Protein AF-A0A4Z1G008-F1 (afdb_monomer_lite)

Structure (mmCIF, N/CA/C/O backbone):
data_AF-A0A4Z1G008-F1
#
_entry.id   AF-A0A4Z1G008-F1
#
loop_
_atom_site.group_PDB
_atom_site.id
_atom_site.type_symbol
_atom_site.label_atom_id
_atom_site.label_alt_id
_atom_site.label_comp_id
_atom_site.label_asym_id
_atom_site.label_entity_id
_atom_site.label_seq_id
_atom_site.pdbx_PDB_ins_code
_atom_site.Cartn_x
_atom_site.Cartn_y
_atom_site.Cartn_z
_atom_site.occupancy
_atom_site.B_iso_or_equiv
_atom_site.auth_seq_id
_atom_site.auth_comp_id
_atom_site.auth_asym_id
_atom_site.auth_atom_id
_atom_site.pdbx_PDB_model_num
ATOM 1 N N . MET A 1 1 ? -46.599 16.872 -6.515 1.00 52.81 1 MET A N 1
ATOM 2 C CA . MET A 1 1 ? -45.618 17.164 -7.585 1.00 52.81 1 MET A CA 1
ATOM 3 C C . MET A 1 1 ? -44.164 16.966 -7.101 1.00 52.81 1 MET A C 1
ATOM 5 O O . MET A 1 1 ? -43.311 17.781 -7.402 1.00 52.81 1 MET A O 1
ATOM 9 N N . ASN A 1 2 ? -43.855 15.883 -6.358 1.00 55.50 2 ASN A N 1
ATOM 10 C CA . ASN A 1 2 ? -42.627 15.810 -5.527 1.00 55.50 2 ASN A CA 1
ATOM 11 C C . ASN A 1 2 ? -41.746 14.557 -5.728 1.00 55.50 2 ASN A C 1
ATOM 13 O O . ASN A 1 2 ? -40.698 14.455 -5.095 1.00 55.50 2 ASN A O 1
ATOM 17 N N . SER A 1 3 ? -42.152 13.596 -6.565 1.00 55.97 3 SER A N 1
ATOM 18 C CA . SER A 1 3 ? -41.402 12.341 -6.762 1.00 55.97 3 SER A CA 1
ATOM 19 C C . SER A 1 3 ? -40.425 12.433 -7.941 1.00 55.97 3 SER A C 1
ATOM 21 O O . SER A 1 3 ? -39.242 12.141 -7.785 1.00 55.97 3 SER A O 1
ATOM 23 N N . LEU A 1 4 ? -40.870 12.976 -9.080 1.00 55.12 4 LEU A N 1
ATOM 24 C CA . LEU A 1 4 ? -40.037 13.104 -10.281 1.00 55.12 4 LEU A CA 1
ATOM 25 C C . LEU A 1 4 ? -38.820 14.020 -10.066 1.00 55.12 4 LEU A C 1
ATOM 27 O O . LEU A 1 4 ? -37.714 13.663 -10.455 1.00 55.12 4 LEU A O 1
ATOM 31 N N . PHE A 1 5 ? -38.982 15.147 -9.364 1.00 55.56 5 PHE A N 1
ATOM 32 C CA . PHE A 1 5 ? -37.889 16.100 -9.118 1.00 55.56 5 PHE A CA 1
ATOM 33 C C . PHE A 1 5 ? -36.734 15.496 -8.294 1.00 55.56 5 PHE A C 1
ATOM 35 O O . PHE A 1 5 ? -35.569 15.808 -8.526 1.00 55.56 5 PHE A O 1
ATOM 42 N N . ARG A 1 6 ? -37.041 14.574 -7.369 1.00 56.81 6 ARG A N 1
ATOM 43 C CA . ARG A 1 6 ? -36.030 13.878 -6.555 1.00 56.81 6 ARG A CA 1
ATOM 44 C C . ARG A 1 6 ? -35.239 12.857 -7.374 1.00 56.81 6 ARG A C 1
ATOM 46 O O . ARG A 1 6 ? -34.030 12.750 -7.193 1.00 56.81 6 ARG A O 1
ATOM 53 N N . CYS A 1 7 ? -35.895 12.162 -8.306 1.00 55.34 7 CYS A N 1
ATOM 54 C CA . CYS A 1 7 ? -35.217 11.262 -9.239 1.00 55.34 7 CYS A CA 1
ATOM 55 C C . CYS A 1 7 ? -34.288 12.026 -10.187 1.00 55.34 7 CYS A C 1
ATOM 57 O O . CYS A 1 7 ? -33.142 11.623 -10.357 1.00 55.34 7 CYS A O 1
ATOM 59 N N . PHE A 1 8 ? -34.736 13.159 -10.737 1.00 57.06 8 PHE A N 1
ATOM 60 C CA . PHE A 1 8 ? -33.891 13.992 -11.597 1.00 57.06 8 PHE A CA 1
ATOM 61 C C . PHE A 1 8 ? -32.656 14.519 -10.860 1.00 57.06 8 PHE A C 1
ATOM 63 O O . PHE A 1 8 ? -31.551 14.437 -11.392 1.00 57.06 8 PHE A O 1
ATOM 70 N N . LEU A 1 9 ? -32.812 14.974 -9.612 1.00 62.28 9 LEU A N 1
ATOM 71 C CA . LEU A 1 9 ? -31.681 15.432 -8.803 1.00 62.28 9 LEU A CA 1
ATOM 72 C C . LEU A 1 9 ? -30.690 14.294 -8.503 1.00 62.28 9 LEU A C 1
ATOM 74 O O . LEU A 1 9 ? -29.482 14.486 -8.617 1.00 62.28 9 LEU A O 1
ATOM 78 N N . SER A 1 10 ? -31.186 13.091 -8.191 1.00 62.81 10 SER A N 1
ATOM 79 C CA . SER A 1 10 ? -30.340 11.913 -7.958 1.00 62.81 10 SER A CA 1
ATOM 80 C C . SER A 1 10 ? -29.545 11.520 -9.202 1.00 62.81 10 SER A C 1
ATOM 82 O O . SER A 1 10 ? -28.362 11.206 -9.096 1.00 62.81 10 SER A O 1
ATOM 84 N N . ILE A 1 11 ? -30.168 11.563 -10.382 1.00 67.75 11 ILE A N 1
ATOM 85 C CA . ILE A 1 11 ? -29.504 11.225 -11.645 1.00 67.75 11 ILE A CA 1
ATOM 86 C C . ILE A 1 11 ? -28.378 12.228 -11.923 1.00 67.75 11 ILE A C 1
ATOM 88 O O . ILE A 1 11 ? -27.253 11.807 -12.177 1.00 67.75 11 ILE A O 1
ATOM 92 N N . ILE A 1 12 ? -28.635 13.532 -11.769 1.00 65.75 12 ILE A N 1
ATOM 93 C CA . ILE A 1 12 ? -27.633 14.591 -11.982 1.00 65.75 12 ILE A CA 1
ATOM 94 C C . ILE A 1 12 ? -26.447 14.453 -11.011 1.00 65.75 12 ILE A C 1
ATOM 96 O O . ILE A 1 12 ? -25.292 14.603 -11.410 1.00 65.75 12 ILE A O 1
ATOM 100 N N . ILE A 1 13 ? -26.700 14.120 -9.743 1.00 67.12 13 ILE A N 1
ATOM 101 C CA . ILE A 1 13 ? -25.628 13.911 -8.757 1.00 67.12 13 ILE A CA 1
ATOM 102 C C . ILE A 1 13 ? -24.786 12.683 -9.133 1.00 67.12 13 ILE A C 1
ATOM 104 O O . ILE A 1 13 ? -23.559 12.737 -9.115 1.00 67.12 13 ILE A O 1
A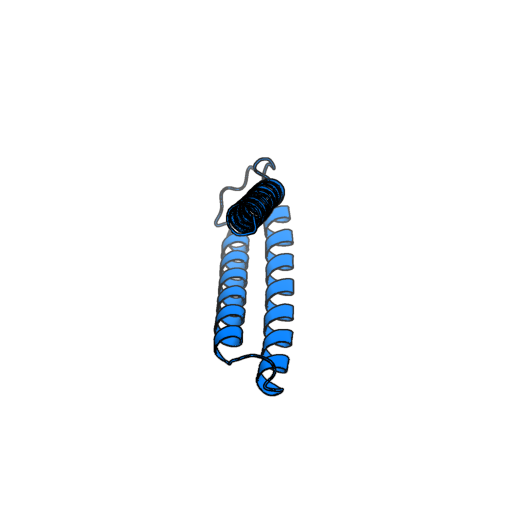TOM 108 N N . THR A 1 14 ? -25.413 11.582 -9.551 1.00 65.81 14 THR A N 1
ATOM 109 C CA . THR A 1 14 ? -24.662 10.372 -9.928 1.00 65.81 14 THR A CA 1
ATOM 110 C C . THR A 1 14 ? -23.847 10.540 -11.214 1.00 65.81 14 THR A C 1
ATOM 112 O O . THR A 1 14 ? -22.725 10.037 -11.296 1.00 65.81 14 THR A O 1
ATOM 115 N N . THR A 1 15 ? -24.351 11.281 -12.205 1.00 68.75 15 THR A N 1
ATOM 116 C CA . THR A 1 15 ? -23.643 11.514 -13.476 1.00 68.75 15 THR A CA 1
ATOM 117 C C . THR A 1 15 ? -22.493 12.507 -13.326 1.00 68.75 15 THR A C 1
ATOM 119 O O . THR A 1 15 ? -21.453 12.357 -13.966 1.00 68.75 15 THR A O 1
ATOM 122 N N . THR A 1 16 ? -22.615 13.488 -12.432 1.00 69.56 16 THR A N 1
ATOM 123 C CA . THR A 1 16 ? -21.525 14.434 -12.137 1.00 69.56 16 THR A CA 1
ATOM 124 C C . THR A 1 16 ? -20.413 13.785 -11.312 1.00 69.56 16 THR A C 1
ATOM 126 O O . THR A 1 16 ? -19.237 13.980 -11.613 1.00 69.56 16 THR A O 1
ATOM 129 N N . ILE A 1 17 ? -20.750 12.934 -10.337 1.00 67.12 17 ILE A N 1
ATOM 130 C CA . ILE A 1 17 ? -19.753 12.179 -9.558 1.00 67.12 17 ILE A CA 1
ATOM 131 C C . ILE A 1 17 ? -19.009 11.169 -10.445 1.00 67.12 17 ILE A C 1
ATOM 133 O O . ILE A 1 17 ? -17.789 11.064 -10.381 1.00 67.12 17 ILE A O 1
ATOM 137 N N . THR A 1 18 ? -19.708 10.449 -11.324 1.00 66.31 18 THR A N 1
ATOM 138 C CA . THR A 1 18 ? -19.052 9.469 -12.211 1.00 66.31 18 THR A CA 1
ATOM 139 C C . THR A 1 18 ? -18.154 10.133 -13.251 1.00 66.31 18 THR A C 1
ATOM 141 O O . THR A 1 18 ? -17.032 9.676 -13.460 1.00 66.31 18 THR A O 1
ATOM 144 N N . THR A 1 19 ? -18.587 11.237 -13.864 1.00 67.31 19 THR A N 1
ATOM 145 C CA . THR A 1 19 ? -17.757 11.958 -14.846 1.00 67.31 19 THR A CA 1
ATOM 146 C C . THR A 1 19 ? -16.545 12.624 -14.201 1.00 67.31 19 THR A C 1
ATOM 148 O O . THR A 1 19 ? -15.453 12.540 -14.758 1.00 67.31 19 THR A O 1
ATOM 151 N N . THR A 1 20 ? -16.684 13.208 -13.007 1.00 64.25 20 THR A N 1
ATOM 152 C CA . THR A 1 20 ? -15.538 13.758 -12.263 1.00 64.25 20 THR A CA 1
ATOM 153 C C . THR A 1 20 ? -14.538 12.670 -11.883 1.00 64.25 20 THR A C 1
ATOM 155 O O . THR A 1 20 ? -13.355 12.853 -12.138 1.00 64.25 20 THR A O 1
ATOM 158 N N . ILE A 1 21 ? -14.984 11.505 -11.401 1.00 66.06 21 ILE A N 1
ATOM 159 C CA . ILE A 1 21 ? -14.097 10.367 -11.107 1.00 66.06 21 ILE A CA 1
ATOM 160 C C . ILE A 1 21 ? -13.368 9.881 -12.368 1.00 66.06 21 ILE A C 1
ATOM 162 O O . ILE A 1 21 ? -12.159 9.672 -12.319 1.00 66.06 21 ILE A O 1
ATOM 166 N N . ILE A 1 22 ? -14.058 9.743 -13.506 1.00 64.25 22 ILE A N 1
ATOM 167 C CA . ILE A 1 22 ? -13.434 9.317 -14.771 1.00 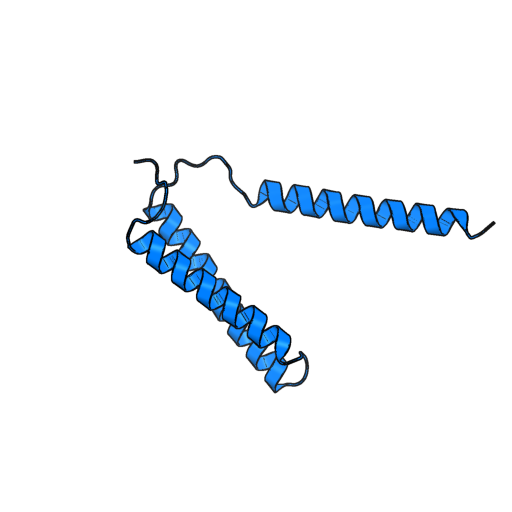64.25 22 ILE A CA 1
ATOM 168 C C . ILE A 1 22 ? -12.393 10.339 -15.240 1.00 64.25 22 ILE A C 1
ATOM 170 O O . ILE A 1 22 ? -11.296 9.945 -15.632 1.00 64.25 22 ILE A O 1
ATOM 174 N N . ILE A 1 23 ? -12.696 11.640 -15.158 1.00 62.53 23 ILE A N 1
ATOM 175 C CA . ILE A 1 23 ? -11.753 12.712 -15.506 1.00 62.53 23 ILE A CA 1
ATOM 176 C C . ILE A 1 23 ? -10.558 12.688 -14.555 1.00 62.53 23 ILE A C 1
ATOM 178 O O . ILE A 1 23 ? -9.428 12.754 -15.020 1.00 62.53 23 ILE A O 1
ATOM 182 N N . THR A 1 24 ? -10.773 12.534 -13.248 1.00 56.91 24 THR A N 1
ATOM 183 C CA . THR A 1 24 ? -9.696 12.430 -12.258 1.00 56.91 24 THR A CA 1
ATOM 184 C C . THR A 1 24 ? -8.820 11.201 -12.513 1.00 56.91 24 THR A C 1
ATOM 186 O O . THR A 1 24 ? -7.601 11.323 -12.490 1.00 56.91 24 THR A O 1
ATOM 189 N N . ILE A 1 25 ? -9.398 10.047 -12.853 1.00 57.03 25 ILE A N 1
ATOM 190 C CA . ILE A 1 25 ? -8.639 8.839 -13.214 1.00 57.03 25 ILE A CA 1
ATOM 191 C C . ILE A 1 25 ? -7.841 9.061 -14.509 1.00 57.03 25 ILE A C 1
ATOM 193 O O . ILE A 1 25 ? -6.657 8.734 -14.557 1.00 57.03 25 ILE A O 1
ATOM 197 N N . HIS A 1 26 ? -8.438 9.675 -15.534 1.00 55.44 26 HIS A N 1
ATOM 198 C CA . HIS A 1 26 ? -7.748 9.984 -16.792 1.00 55.44 26 HIS A CA 1
ATOM 199 C C . HIS A 1 26 ? -6.667 11.065 -16.651 1.00 55.44 26 HIS A C 1
ATOM 201 O O . HIS A 1 26 ? -5.679 11.021 -17.377 1.00 55.44 26 HIS A 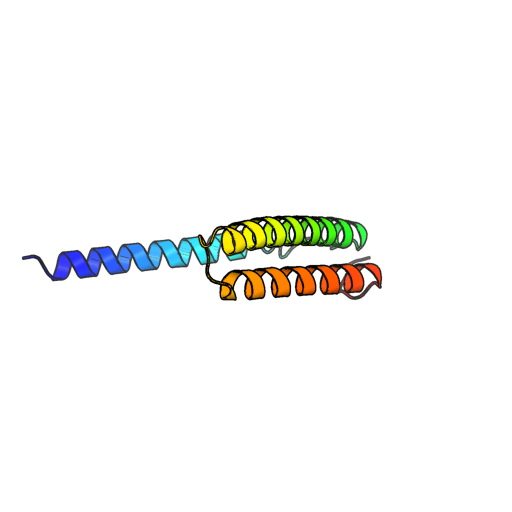O 1
ATOM 207 N N . LEU A 1 27 ? -6.825 12.016 -15.725 1.00 52.75 27 LEU A N 1
ATOM 208 C CA . LEU A 1 27 ? -5.815 13.040 -15.443 1.00 52.75 27 LEU A CA 1
ATOM 209 C C . LEU A 1 27 ? -4.651 12.485 -14.605 1.00 52.75 27 LEU A C 1
ATOM 211 O O . LEU A 1 27 ? -3.528 12.970 -14.722 1.00 52.75 27 LEU A O 1
ATOM 215 N N . ILE A 1 28 ? -4.918 11.488 -13.752 1.00 50.44 28 ILE A N 1
ATOM 216 C CA . ILE A 1 28 ? -3.923 10.856 -12.870 1.00 50.44 28 ILE A CA 1
ATOM 217 C C . ILE A 1 28 ? -3.090 9.798 -13.599 1.00 50.44 28 ILE A C 1
ATOM 219 O O . ILE A 1 28 ? -1.979 9.516 -13.157 1.00 50.44 28 ILE A O 1
ATOM 223 N N . ILE A 1 29 ? -3.569 9.229 -14.71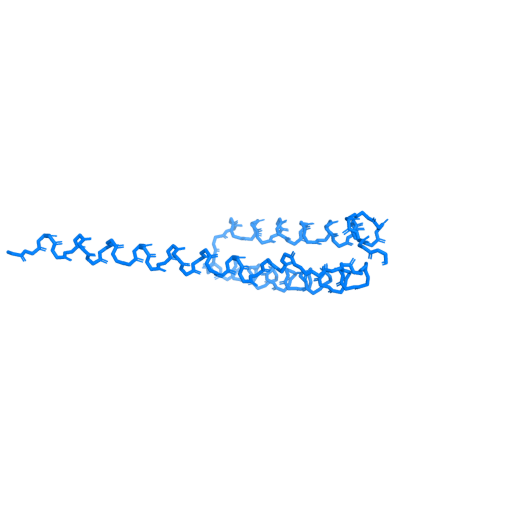0 1.00 44.91 29 ILE A N 1
ATOM 224 C CA . ILE A 1 29 ? -2.769 8.326 -15.546 1.00 44.91 29 ILE A CA 1
ATOM 225 C C . ILE A 1 29 ? -2.088 9.163 -16.640 1.00 44.91 29 ILE A C 1
ATOM 227 O O . ILE A 1 29 ? -2.682 9.377 -17.698 1.00 44.91 29 ILE A O 1
ATOM 231 N N . PRO A 1 30 ? -0.840 9.637 -16.458 1.00 48.22 30 PRO A N 1
ATOM 232 C CA . PRO A 1 30 ? -0.084 10.201 -17.560 1.00 48.22 30 PRO A CA 1
ATOM 233 C C . PRO A 1 30 ? 0.239 9.068 -18.541 1.00 48.22 30 PRO A C 1
ATOM 235 O O . PRO A 1 30 ? 1.242 8.372 -18.406 1.00 48.22 30 PRO A O 1
ATOM 238 N N . THR A 1 31 ? -0.596 8.893 -19.563 1.00 48.38 31 THR A N 1
ATOM 239 C CA . THR A 1 31 ? -0.391 7.945 -20.672 1.00 48.38 31 THR A CA 1
ATOM 240 C C . THR A 1 31 ? 0.722 8.366 -21.631 1.00 48.38 31 THR A C 1
ATOM 242 O O . THR A 1 31 ? 0.871 7.781 -22.700 1.00 48.38 31 THR A O 1
ATOM 245 N N . ASN A 1 32 ? 1.531 9.369 -21.285 1.00 48.69 32 ASN A N 1
ATOM 246 C CA . ASN A 1 32 ? 2.582 9.833 -22.173 1.00 48.69 32 ASN A CA 1
ATOM 247 C C . ASN A 1 32 ? 3.749 10.461 -21.410 1.00 48.69 32 ASN A C 1
ATOM 249 O O . ASN A 1 32 ? 3.892 11.680 -21.337 1.00 48.69 32 ASN A O 1
ATOM 253 N N . ARG A 1 33 ? 4.600 9.622 -20.822 1.00 47.56 33 ARG A N 1
ATOM 254 C CA . ARG A 1 33 ? 5.996 9.982 -20.575 1.00 47.56 33 ARG A CA 1
ATOM 255 C C . ARG A 1 33 ? 6.829 8.770 -20.911 1.00 47.56 33 ARG A C 1
ATOM 257 O O . ARG A 1 33 ? 6.613 7.704 -20.344 1.00 47.56 33 ARG A O 1
ATOM 264 N N . SER A 1 34 ? 7.784 8.949 -21.811 1.00 46.00 34 SER A N 1
ATOM 265 C CA . SER A 1 34 ? 8.969 8.111 -21.891 1.00 46.00 34 SER A CA 1
ATOM 266 C C . SER A 1 34 ? 9.521 7.930 -20.470 1.00 46.00 34 SER A C 1
ATOM 268 O O . SER A 1 34 ? 10.130 8.834 -19.890 1.00 46.00 34 SER A O 1
ATOM 270 N N . CYS A 1 35 ? 9.162 6.808 -19.847 1.00 59.62 35 CYS A N 1
ATOM 271 C CA . CYS A 1 35 ? 9.316 6.577 -18.425 1.00 59.62 35 CYS A CA 1
ATOM 272 C C . CYS A 1 35 ? 10.765 6.171 -18.180 1.00 59.62 35 CYS A C 1
ATOM 274 O O . CYS A 1 35 ? 11.117 4.997 -18.261 1.00 59.62 35 CYS A O 1
ATOM 276 N N . SER A 1 36 ? 11.633 7.151 -17.928 1.00 73.19 36 SER A N 1
ATOM 277 C CA . SER A 1 36 ? 12.971 6.861 -17.420 1.00 73.19 36 SER A CA 1
ATOM 278 C C . SER A 1 36 ? 12.830 6.109 -16.097 1.00 73.19 36 SER A C 1
ATOM 280 O O . SER A 1 36 ? 12.099 6.549 -15.205 1.00 73.19 36 SER A O 1
ATOM 282 N N . ARG A 1 37 ? 13.577 5.011 -15.926 1.00 76.50 37 ARG A N 1
ATOM 283 C CA . ARG A 1 37 ? 13.624 4.234 -14.672 1.00 76.50 37 ARG A CA 1
ATOM 284 C C . ARG A 1 37 ? 13.857 5.117 -13.445 1.00 76.50 37 ARG A C 1
ATOM 286 O O . ARG A 1 37 ? 13.338 4.827 -12.370 1.00 76.50 37 ARG A O 1
ATOM 293 N N . ARG A 1 38 ? 14.606 6.214 -13.600 1.00 80.81 38 ARG A N 1
ATOM 294 C CA . ARG A 1 38 ? 14.857 7.190 -12.533 1.00 80.81 38 ARG A CA 1
ATOM 295 C C . ARG A 1 38 ? 13.581 7.920 -12.102 1.00 80.81 38 ARG A C 1
ATOM 297 O O . ARG A 1 38 ? 13.344 8.037 -10.905 1.00 80.81 38 ARG A O 1
ATOM 304 N N . LEU A 1 39 ? 12.758 8.363 -13.056 1.00 83.94 39 LEU A N 1
ATOM 305 C CA . LEU A 1 39 ? 11.473 9.010 -12.776 1.00 83.94 39 LEU A CA 1
ATOM 306 C C . LEU A 1 39 ? 10.499 8.015 -12.132 1.00 83.94 39 LEU A C 1
ATOM 308 O O . LEU A 1 39 ? 9.908 8.319 -11.103 1.00 83.94 39 LEU A O 1
ATOM 312 N N . ALA A 1 40 ? 10.407 6.799 -12.681 1.00 84.38 40 ALA A N 1
ATOM 313 C CA . ALA A 1 40 ? 9.574 5.736 -12.120 1.00 84.38 40 ALA A CA 1
ATOM 314 C C . ALA A 1 40 ? 9.960 5.397 -10.675 1.00 84.38 40 ALA A C 1
ATOM 316 O O . ALA A 1 40 ? 9.097 5.236 -9.820 1.00 84.38 40 ALA A O 1
ATOM 317 N N . SER A 1 41 ? 11.264 5.324 -10.392 1.00 86.75 41 SER A N 1
ATOM 318 C CA . SER A 1 41 ? 11.771 5.043 -9.045 1.00 86.75 41 SER A CA 1
ATOM 319 C C . SER A 1 41 ? 11.450 6.176 -8.070 1.00 86.75 41 SER A C 1
ATOM 321 O O . SER A 1 41 ? 11.142 5.912 -6.911 1.00 86.75 41 SER A O 1
ATOM 323 N N . PHE A 1 42 ? 11.519 7.430 -8.529 1.00 88.19 42 PHE A N 1
ATOM 324 C CA . PHE A 1 42 ? 11.163 8.594 -7.720 1.00 88.19 42 PHE A CA 1
ATOM 325 C C . PHE A 1 42 ? 9.670 8.605 -7.374 1.00 88.19 42 PHE A C 1
ATOM 327 O O . PHE A 1 42 ? 9.316 8.733 -6.204 1.00 88.19 42 PHE A O 1
ATOM 334 N N . GLU A 1 43 ? 8.800 8.400 -8.363 1.00 89.31 43 GLU A N 1
ATOM 335 C CA . GLU A 1 43 ? 7.351 8.356 -8.136 1.00 89.31 43 GLU A CA 1
ATOM 336 C C . GLU A 1 43 ? 6.948 7.160 -7.268 1.00 89.31 43 GLU A C 1
ATOM 338 O O . GLU A 1 43 ? 6.199 7.320 -6.307 1.00 89.31 43 GLU A O 1
ATOM 343 N N . ALA A 1 44 ? 7.502 5.971 -7.522 1.00 88.88 44 ALA A N 1
ATOM 344 C CA . ALA A 1 44 ? 7.226 4.792 -6.704 1.00 88.88 44 ALA A CA 1
ATOM 345 C C . ALA A 1 44 ? 7.653 4.984 -5.243 1.00 88.88 44 ALA A C 1
ATOM 347 O O . ALA A 1 44 ? 6.926 4.591 -4.331 1.00 88.88 44 ALA A O 1
ATOM 348 N N . ARG A 1 45 ? 8.790 5.651 -5.007 1.00 93.75 45 ARG A N 1
ATOM 349 C CA . ARG A 1 45 ? 9.215 6.031 -3.656 1.00 93.75 45 ARG A CA 1
ATOM 350 C C . ARG A 1 45 ? 8.209 6.974 -2.998 1.00 93.75 45 ARG A C 1
ATOM 352 O O . ARG A 1 45 ? 7.834 6.747 -1.853 1.00 93.75 45 ARG A O 1
ATOM 359 N N . ARG A 1 46 ? 7.758 8.005 -3.714 1.00 94.69 46 ARG A N 1
ATOM 360 C CA . ARG A 1 46 ? 6.780 8.975 -3.202 1.00 94.69 46 ARG A CA 1
ATOM 361 C C . ARG A 1 46 ? 5.449 8.306 -2.845 1.00 94.69 46 ARG A C 1
ATOM 363 O O . ARG A 1 46 ? 4.875 8.605 -1.801 1.00 94.69 46 ARG A O 1
ATOM 370 N N . VAL A 1 47 ? 4.976 7.385 -3.684 1.00 92.62 47 VAL A N 1
ATOM 371 C CA . VAL A 1 47 ? 3.761 6.598 -3.424 1.00 92.62 47 VAL A CA 1
ATOM 372 C C . VAL A 1 47 ? 3.936 5.710 -2.190 1.00 92.62 47 VAL A C 1
ATOM 374 O O . VAL A 1 47 ? 3.051 5.694 -1.339 1.00 92.62 47 VAL A O 1
ATOM 377 N N . LEU A 1 48 ? 5.078 5.029 -2.043 1.00 96.00 48 LEU A N 1
ATOM 378 C CA . LEU A 1 48 ? 5.382 4.219 -0.858 1.00 96.00 48 LEU A CA 1
ATOM 379 C C . LEU A 1 48 ? 5.418 5.059 0.428 1.00 96.00 48 LEU A C 1
ATOM 381 O O . LEU A 1 48 ? 4.828 4.671 1.434 1.00 96.00 48 LEU A O 1
ATOM 385 N N . GLU A 1 49 ? 6.070 6.222 0.402 1.00 96.75 49 GLU A N 1
ATOM 386 C CA . GLU A 1 49 ? 6.108 7.143 1.545 1.00 96.75 49 GLU A CA 1
ATOM 387 C C . GLU A 1 49 ? 4.697 7.630 1.920 1.00 96.75 49 GLU A C 1
ATOM 389 O O . GLU A 1 49 ? 4.335 7.636 3.098 1.00 96.75 49 GLU A O 1
ATOM 394 N N . SER A 1 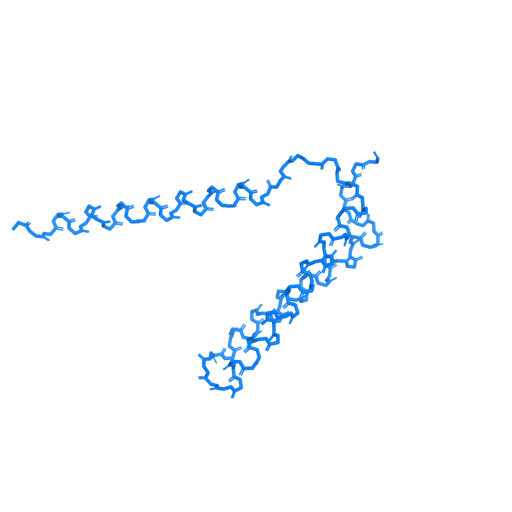50 ? 3.860 7.949 0.926 1.00 95.69 50 SER A N 1
ATOM 395 C CA . SER A 1 50 ? 2.458 8.316 1.152 1.00 95.69 50 SER A CA 1
ATOM 396 C C . SER A 1 50 ? 1.631 7.163 1.727 1.00 95.69 50 SER A C 1
ATOM 398 O O . SER A 1 50 ? 0.793 7.394 2.599 1.00 95.69 50 SER A O 1
ATOM 400 N N . ALA A 1 51 ? 1.841 5.932 1.251 1.00 93.12 51 ALA A N 1
ATOM 401 C CA . ALA A 1 51 ? 1.128 4.759 1.743 1.00 93.12 51 ALA A CA 1
ATOM 402 C C . ALA A 1 51 ? 1.485 4.469 3.208 1.00 93.12 51 ALA A C 1
ATOM 404 O O . ALA A 1 51 ? 0.582 4.303 4.022 1.00 93.12 51 ALA A O 1
ATOM 405 N N . ARG A 1 52 ? 2.775 4.533 3.567 1.00 98.00 52 ARG A N 1
ATOM 406 C CA . ARG A 1 52 ? 3.258 4.399 4.954 1.00 98.00 52 ARG A CA 1
ATOM 407 C C . ARG A 1 52 ? 2.636 5.429 5.890 1.00 98.00 52 ARG A C 1
ATOM 409 O O . ARG A 1 52 ? 2.137 5.078 6.957 1.00 98.00 52 ARG A O 1
ATOM 416 N N . ALA A 1 53 ? 2.629 6.699 5.483 1.00 96.56 53 ALA A N 1
ATOM 417 C CA . ALA A 1 53 ? 2.009 7.763 6.269 1.00 96.56 53 ALA A CA 1
ATOM 418 C C . ALA A 1 53 ? 0.508 7.501 6.492 1.00 96.56 53 ALA A C 1
ATOM 420 O O . ALA A 1 53 ? 0.004 7.672 7.602 1.00 96.56 53 ALA A O 1
ATOM 421 N N . ASN A 1 54 ? -0.193 7.028 5.457 1.00 96.00 54 ASN A N 1
ATOM 422 C CA . ASN A 1 54 ? -1.604 6.671 5.552 1.00 96.00 54 ASN A CA 1
ATOM 423 C C . ASN A 1 54 ? -1.846 5.470 6.484 1.00 96.00 54 ASN A C 1
ATOM 425 O O . ASN A 1 54 ? -2.757 5.519 7.308 1.00 96.00 54 ASN A O 1
ATOM 429 N N . THR A 1 55 ? -1.023 4.418 6.413 1.00 97.69 55 THR A N 1
ATOM 430 C CA . THR A 1 55 ? -1.118 3.268 7.326 1.00 97.69 55 THR A CA 1
ATOM 431 C C . THR A 1 55 ? -0.940 3.694 8.778 1.00 97.69 55 THR A C 1
ATOM 433 O O . THR A 1 55 ? -1.723 3.272 9.628 1.00 97.69 55 THR A O 1
ATOM 436 N N . ILE A 1 56 ? 0.035 4.564 9.069 1.00 97.88 56 ILE A N 1
ATOM 437 C CA . ILE A 1 56 ? 0.254 5.098 10.422 1.00 97.88 56 ILE A CA 1
ATOM 438 C C . ILE A 1 56 ? -0.988 5.862 10.891 1.00 97.88 56 ILE A C 1
ATOM 440 O O . ILE A 1 56 ? -1.547 5.531 11.937 1.00 97.88 56 ILE A O 1
ATOM 444 N N . ALA A 1 57 ? -1.481 6.810 10.091 1.00 97.69 57 ALA A N 1
ATOM 445 C CA . ALA A 1 57 ? -2.659 7.605 10.437 1.00 97.69 57 ALA A CA 1
ATOM 446 C C . ALA A 1 57 ? -3.906 6.735 10.686 1.00 97.69 57 ALA A C 1
ATOM 448 O O . ALA A 1 57 ? -4.624 6.931 11.669 1.00 97.69 57 ALA A O 1
ATOM 449 N N . ILE A 1 58 ? -4.145 5.730 9.838 1.00 95.75 58 ILE A N 1
ATOM 450 C CA . ILE A 1 58 ? -5.266 4.798 10.003 1.00 95.75 58 ILE A CA 1
ATOM 451 C C . ILE A 1 58 ? -5.061 3.913 11.234 1.00 95.75 58 ILE A C 1
ATOM 453 O O . ILE A 1 58 ? -6.013 3.690 11.978 1.00 95.75 58 ILE A O 1
ATOM 457 N N . SER A 1 59 ? -3.839 3.444 11.497 1.00 97.31 59 SER A N 1
ATOM 458 C CA . SER A 1 59 ? -3.545 2.643 12.690 1.00 97.31 59 SER A CA 1
ATOM 459 C C . SER A 1 59 ? -3.841 3.421 13.976 1.00 97.31 59 SER A C 1
ATOM 461 O O . SER A 1 59 ? -4.487 2.892 14.879 1.00 97.31 59 SER A O 1
ATOM 463 N N . GLU A 1 60 ? -3.491 4.710 14.027 1.00 98.31 60 GLU A N 1
ATOM 464 C CA . GLU A 1 60 ? -3.836 5.582 15.148 1.00 98.31 60 GLU A CA 1
ATOM 465 C C . GLU A 1 60 ? -5.348 5.770 15.288 1.00 98.31 60 GLU A C 1
ATOM 467 O O . GLU A 1 60 ? -5.876 5.723 16.401 1.00 98.31 60 GLU A O 1
ATOM 472 N N . ALA A 1 61 ? -6.060 5.973 14.178 1.00 97.12 61 ALA A N 1
ATOM 473 C CA . ALA A 1 61 ? -7.511 6.129 14.185 1.00 97.12 61 ALA A CA 1
ATOM 474 C C . ALA A 1 61 ? -8.226 4.847 14.651 1.00 97.12 61 ALA A C 1
ATOM 476 O O . ALA A 1 61 ? -9.190 4.924 15.417 1.00 97.12 61 ALA A O 1
ATOM 477 N N . VAL A 1 62 ? -7.731 3.667 14.266 1.00 97.06 62 VAL A N 1
ATOM 478 C CA . VAL A 1 62 ? -8.243 2.373 14.746 1.00 97.06 62 VAL A CA 1
ATOM 479 C C . VAL A 1 62 ? -7.978 2.196 16.242 1.00 97.06 62 VAL A C 1
ATOM 481 O O . VAL A 1 62 ? -8.893 1.831 16.979 1.00 97.06 62 VAL A O 1
ATOM 484 N N . LEU A 1 63 ? -6.773 2.523 16.728 1.00 97.56 63 LEU A N 1
ATOM 485 C CA . LEU A 1 63 ? -6.453 2.484 18.164 1.00 97.56 63 LEU A CA 1
ATOM 486 C C . LEU A 1 63 ? -7.351 3.426 18.980 1.00 97.56 63 LEU A C 1
ATOM 488 O O . LEU A 1 63 ? -7.782 3.083 20.081 1.00 97.56 63 LEU A O 1
ATOM 492 N N . LYS A 1 64 ? -7.702 4.584 18.411 1.00 98.31 64 LYS A N 1
ATOM 493 C CA . LYS A 1 64 ? -8.656 5.552 18.977 1.00 98.31 64 LYS A CA 1
ATOM 494 C C . LYS A 1 64 ? -10.128 5.141 18.801 1.00 98.31 64 LYS A C 1
ATOM 496 O O . LYS A 1 64 ? -11.008 5.898 19.203 1.00 98.31 64 LYS A O 1
ATOM 501 N N . ARG A 1 65 ? -10.412 3.967 18.220 1.00 97.19 65 ARG A N 1
ATOM 502 C CA . ARG A 1 65 ? -11.761 3.455 17.895 1.00 97.19 65 ARG A CA 1
ATOM 503 C C . ARG A 1 65 ? -12.577 4.364 16.962 1.00 97.19 65 ARG A C 1
ATOM 505 O O . ARG A 1 65 ? -13.802 4.309 16.967 1.00 97.19 65 ARG A O 1
ATOM 512 N N . GLN A 1 66 ? -11.908 5.200 16.171 1.00 98.00 66 GLN A N 1
ATOM 513 C CA . GLN A 1 66 ? -12.535 6.096 15.190 1.00 98.00 66 GLN A CA 1
ATOM 514 C C . GLN A 1 66 ? -12.797 5.391 13.856 1.00 98.00 66 GLN A C 1
ATOM 516 O O . GLN A 1 66 ? -13.710 5.774 13.130 1.00 98.00 66 GLN A O 1
ATOM 521 N N . LEU A 1 67 ? -12.010 4.357 13.549 1.00 96.69 67 LEU A N 1
ATOM 522 C CA . LEU A 1 67 ? -12.160 3.516 12.365 1.00 96.69 67 LEU A CA 1
ATOM 523 C C . LEU A 1 67 ? -12.232 2.032 12.754 1.00 96.69 67 LEU A C 1
ATOM 525 O O . LEU A 1 67 ? -11.647 1.629 13.766 1.00 96.69 67 LEU A O 1
ATOM 529 N N . PRO A 1 68 ? -12.924 1.197 11.960 1.00 97.25 68 PRO A N 1
ATOM 530 C CA . PRO A 1 68 ? -12.897 -0.249 12.125 1.00 97.25 68 PRO A CA 1
ATOM 531 C C . PRO A 1 68 ? -11.533 -0.838 11.735 1.00 97.25 68 PRO A C 1
ATOM 533 O O . PRO A 1 68 ? -10.841 -0.341 10.846 1.00 97.25 68 PRO A O 1
ATOM 536 N N . ILE A 1 69 ? -11.181 -1.981 12.335 1.00 96.31 69 ILE A N 1
ATOM 537 C CA . ILE A 1 69 ? -9.932 -2.712 12.041 1.00 96.31 69 ILE A CA 1
ATOM 538 C C . ILE A 1 69 ? -9.788 -3.097 10.555 1.00 96.31 69 ILE A C 1
ATOM 540 O O . ILE A 1 69 ? -8.680 -3.234 10.044 1.00 96.31 69 ILE A O 1
ATOM 544 N N . THR A 1 70 ? -10.901 -3.221 9.826 1.00 97.06 70 THR A N 1
ATOM 545 C CA . THR A 1 70 ? -10.909 -3.507 8.384 1.00 97.06 70 THR A CA 1
ATOM 546 C C . THR A 1 70 ? -10.230 -2.426 7.550 1.00 97.06 70 THR A C 1
ATOM 548 O O . THR A 1 70 ? -9.629 -2.747 6.525 1.00 97.06 70 THR A O 1
ATOM 551 N N . ASP A 1 71 ? -10.287 -1.163 7.978 1.00 95.56 71 ASP A N 1
ATOM 552 C CA . ASP A 1 71 ? -9.642 -0.068 7.249 1.00 95.56 71 ASP A CA 1
ATOM 553 C C . ASP A 1 71 ? -8.125 -0.077 7.444 1.00 95.56 71 ASP A C 1
ATOM 555 O O . ASP A 1 71 ? -7.390 0.207 6.498 1.00 95.56 71 ASP A O 1
ATOM 559 N N . TYR A 1 72 ? -7.644 -0.526 8.609 1.00 95.00 72 TYR A N 1
ATOM 560 C CA . TYR A 1 72 ? -6.220 -0.804 8.804 1.00 95.00 72 TYR A CA 1
ATOM 561 C C . TYR A 1 72 ? -5.726 -1.893 7.849 1.00 95.00 72 TYR A C 1
ATOM 563 O O . TYR A 1 72 ? -4.713 -1.692 7.184 1.00 95.00 72 TYR A O 1
ATOM 571 N N . TYR A 1 73 ? -6.453 -3.008 7.704 1.00 96.75 73 TYR A N 1
ATOM 572 C CA . TYR A 1 73 ? -6.047 -4.060 6.766 1.00 96.75 73 TYR A CA 1
ATOM 573 C C . TYR A 1 73 ? -5.972 -3.556 5.323 1.00 96.75 73 TYR A C 1
ATOM 575 O O . TYR A 1 73 ? -5.030 -3.889 4.607 1.00 96.75 73 TYR A O 1
ATOM 583 N N . ARG A 1 74 ? -6.928 -2.725 4.894 1.00 95.12 74 ARG A N 1
ATOM 584 C CA . ARG A 1 74 ? -6.892 -2.102 3.562 1.00 95.12 74 ARG A CA 1
ATOM 585 C C . ARG A 1 74 ? -5.659 -1.217 3.386 1.00 95.12 74 ARG A C 1
ATOM 587 O O . ARG A 1 74 ? -4.976 -1.340 2.375 1.00 95.12 74 ARG A O 1
ATOM 594 N N . ALA A 1 75 ? -5.361 -0.363 4.364 1.00 91.25 75 ALA A N 1
ATOM 595 C CA . ALA A 1 75 ? -4.193 0.514 4.331 1.00 91.25 75 ALA A CA 1
ATOM 596 C C . ALA A 1 75 ? -2.878 -0.278 4.291 1.00 91.25 75 ALA A C 1
ATOM 598 O O . ALA A 1 75 ? -2.028 -0.023 3.442 1.00 91.25 75 ALA A O 1
ATOM 599 N N . TYR A 1 76 ? -2.768 -1.303 5.136 1.00 96.06 76 TYR A N 1
ATOM 600 C CA . TYR A 1 76 ? -1.616 -2.196 5.191 1.00 96.06 76 TYR A CA 1
ATOM 601 C C . TYR A 1 76 ? -1.358 -2.893 3.848 1.00 96.06 76 TYR A C 1
ATOM 603 O O . TYR A 1 76 ? -0.236 -2.881 3.345 1.00 96.06 76 TYR A O 1
ATOM 611 N N . TRP A 1 77 ? -2.394 -3.447 3.209 1.00 96.00 77 TRP A N 1
ATOM 612 C CA . TRP A 1 77 ? -2.233 -4.089 1.901 1.00 96.00 77 TRP A CA 1
ATOM 613 C C . TRP A 1 77 ? -1.832 -3.107 0.794 1.00 96.00 77 TRP A C 1
ATOM 615 O O . TRP A 1 77 ? -1.074 -3.482 -0.101 1.00 96.00 77 TRP A O 1
ATOM 625 N N . LEU A 1 78 ? -2.286 -1.851 0.860 1.00 93.12 78 LEU A N 1
ATOM 626 C CA . LEU A 1 78 ? -1.847 -0.803 -0.066 1.00 93.12 78 LEU A CA 1
ATOM 627 C C . LEU A 1 78 ? -0.369 -0.443 0.130 1.00 93.12 78 LEU A C 1
ATOM 629 O O . LEU A 1 78 ? 0.344 -0.258 -0.854 1.00 93.12 78 LEU A O 1
ATOM 633 N N . GLU A 1 79 ? 0.109 -0.382 1.372 1.00 96.00 79 GLU A N 1
ATOM 634 C CA . GLU A 1 79 ? 1.528 -0.171 1.671 1.00 96.00 79 GLU A CA 1
ATOM 635 C C . GLU A 1 79 ? 2.400 -1.308 1.128 1.00 96.00 79 GLU A C 1
ATOM 637 O O . GLU A 1 79 ? 3.378 -1.046 0.427 1.00 96.00 79 GLU A O 1
ATOM 642 N N . VAL A 1 80 ? 2.005 -2.563 1.363 1.00 97.31 80 VAL A N 1
ATOM 643 C CA . VAL A 1 80 ? 2.709 -3.743 0.833 1.00 97.31 80 VAL A CA 1
ATOM 644 C C . VAL A 1 80 ? 2.725 -3.734 -0.701 1.00 97.31 80 VAL A C 1
ATOM 646 O O . VAL A 1 80 ? 3.752 -4.017 -1.325 1.00 97.31 80 VAL A O 1
ATOM 649 N N . ALA A 1 81 ? 1.614 -3.366 -1.343 1.00 94.12 81 ALA A N 1
ATOM 650 C CA . ALA A 1 81 ? 1.554 -3.224 -2.798 1.00 94.12 81 ALA A CA 1
ATOM 651 C C . ALA A 1 81 ? 2.499 -2.118 -3.313 1.00 94.12 81 ALA A C 1
ATOM 653 O O . ALA A 1 81 ? 3.199 -2.309 -4.308 1.00 94.12 81 ALA A O 1
ATOM 654 N N . ALA A 1 82 ? 2.574 -0.978 -2.623 1.00 91.50 82 ALA A N 1
ATOM 655 C CA . ALA A 1 82 ? 3.494 0.100 -2.981 1.00 91.50 82 ALA A CA 1
ATOM 656 C C . ALA A 1 82 ? 4.967 -0.310 -2.797 1.00 91.50 82 ALA A C 1
ATOM 658 O O . ALA A 1 82 ? 5.812 0.010 -3.635 1.00 91.50 82 ALA A O 1
ATOM 659 N N . GLU A 1 83 ? 5.282 -1.055 -1.736 1.00 95.62 83 GLU A N 1
ATOM 660 C CA . GLU A 1 83 ? 6.638 -1.535 -1.458 1.00 95.62 83 GLU A CA 1
ATOM 661 C C . GLU A 1 83 ? 7.095 -2.563 -2.495 1.00 95.62 83 GLU A C 1
ATOM 663 O O . GLU A 1 83 ? 8.190 -2.453 -3.054 1.00 95.62 83 GLU A O 1
ATOM 668 N N . THR A 1 84 ? 6.230 -3.523 -2.821 1.00 94.12 84 THR A N 1
ATOM 669 C CA . THR A 1 84 ? 6.504 -4.516 -3.868 1.00 94.12 84 THR A CA 1
ATOM 670 C C . THR A 1 84 ? 6.694 -3.859 -5.236 1.00 94.12 84 THR A C 1
ATOM 672 O O . THR A 1 84 ? 7.642 -4.205 -5.946 1.00 94.12 84 THR A O 1
ATOM 675 N N . ALA A 1 85 ? 5.877 -2.858 -5.586 1.00 88.38 85 ALA A N 1
ATOM 676 C CA . ALA A 1 85 ? 6.044 -2.080 -6.814 1.00 88.38 85 ALA A CA 1
ATOM 677 C C . ALA A 1 85 ? 7.376 -1.309 -6.842 1.00 88.38 85 ALA A C 1
ATOM 679 O O . ALA A 1 85 ? 8.088 -1.331 -7.849 1.00 88.38 85 ALA A O 1
ATOM 680 N N . PHE A 1 86 ? 7.756 -0.673 -5.732 1.00 91.88 86 PHE A N 1
ATOM 681 C CA . PHE A 1 86 ? 9.030 0.035 -5.617 1.00 91.88 86 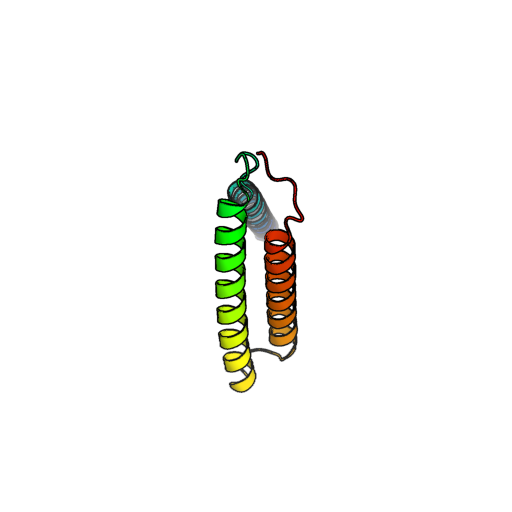PHE A CA 1
ATOM 682 C C . PHE A 1 86 ? 10.227 -0.906 -5.805 1.00 91.88 86 PHE A C 1
ATOM 684 O O . PHE A 1 86 ? 11.118 -0.614 -6.606 1.00 91.88 86 PHE A O 1
ATOM 691 N N . ILE A 1 87 ? 10.222 -2.067 -5.143 1.00 91.06 87 ILE A N 1
ATOM 692 C CA . ILE A 1 87 ? 11.273 -3.086 -5.287 1.00 91.06 87 ILE A CA 1
ATOM 693 C C . ILE A 1 87 ? 11.333 -3.607 -6.728 1.00 91.06 87 ILE A C 1
ATOM 695 O O . ILE A 1 87 ? 12.425 -3.769 -7.278 1.00 91.06 87 ILE A O 1
ATOM 699 N N . ALA A 1 88 ? 10.186 -3.845 -7.369 1.00 87.31 88 ALA A N 1
ATOM 700 C CA . ALA A 1 88 ? 10.132 -4.292 -8.757 1.00 87.31 88 ALA A CA 1
ATOM 701 C C . ALA A 1 88 ? 10.801 -3.277 -9.702 1.00 87.31 88 ALA A C 1
ATOM 703 O O . ALA A 1 88 ? 11.695 -3.640 -10.471 1.00 87.31 88 ALA A O 1
ATOM 704 N N . ILE A 1 89 ? 10.464 -1.991 -9.571 1.00 87.25 89 ILE A N 1
ATOM 705 C CA . ILE A 1 89 ? 11.063 -0.900 -10.356 1.00 87.25 89 ILE A CA 1
ATOM 706 C C . ILE A 1 89 ? 12.568 -0.774 -10.072 1.00 87.25 89 ILE A C 1
ATOM 708 O O . ILE A 1 89 ? 13.379 -0.638 -10.998 1.00 87.25 89 ILE A O 1
ATOM 712 N N . GLN A 1 90 ? 12.975 -0.887 -8.805 1.00 85.44 90 GLN A N 1
ATOM 713 C CA . GLN A 1 90 ? 14.387 -0.901 -8.424 1.00 85.44 90 GLN A CA 1
ATOM 714 C C . GLN A 1 90 ? 15.148 -2.082 -9.021 1.00 85.44 90 GLN A C 1
ATOM 716 O O . GLN A 1 90 ? 16.322 -1.928 -9.341 1.00 85.44 90 GLN A O 1
ATOM 721 N N . ARG A 1 91 ? 14.502 -3.230 -9.240 1.00 85.44 91 ARG A N 1
ATOM 722 C CA . ARG A 1 91 ? 15.081 -4.384 -9.950 1.00 85.44 91 ARG A CA 1
ATOM 723 C C . ARG A 1 91 ? 15.046 -4.243 -11.474 1.00 85.44 91 ARG A C 1
ATOM 725 O O . ARG A 1 91 ? 15.601 -5.084 -12.170 1.00 85.44 91 ARG A O 1
ATOM 732 N N . GLY A 1 92 ? 14.463 -3.163 -11.992 1.00 79.75 92 GLY A N 1
ATOM 733 C CA . GLY A 1 92 ? 14.344 -2.911 -13.427 1.00 79.75 92 GLY A CA 1
ATOM 734 C C . GLY A 1 92 ? 13.161 -3.626 -14.076 1.00 79.75 92 GLY A C 1
ATOM 735 O O . GLY A 1 92 ? 13.117 -3.712 -15.298 1.00 79.75 92 GLY A O 1
ATOM 736 N N . LEU A 1 93 ? 12.202 -4.116 -13.285 1.00 76.06 93 LEU A N 1
ATOM 737 C CA . LEU A 1 93 ? 10.946 -4.652 -13.798 1.00 76.06 93 LEU A CA 1
ATOM 738 C C . LEU A 1 93 ? 10.030 -3.483 -14.187 1.00 76.06 93 LEU A C 1
ATOM 740 O O . LEU A 1 93 ? 9.709 -2.633 -13.355 1.00 76.06 93 LEU A O 1
ATOM 744 N N . GLY A 1 94 ? 9.641 -3.434 -15.460 1.00 71.69 94 GLY A N 1
ATOM 745 C CA . GLY A 1 94 ? 8.779 -2.399 -16.032 1.00 71.69 94 GLY A CA 1
ATOM 746 C C . GLY A 1 94 ? 9.197 -2.012 -17.451 1.00 71.69 94 GLY A C 1
ATOM 747 O O . GLY A 1 94 ? 10.355 -2.164 -17.840 1.00 71.69 94 GLY A O 1
ATOM 748 N N . HIS A 1 95 ? 8.251 -1.505 -18.242 1.00 71.38 95 HIS A N 1
ATOM 749 C CA . HIS A 1 95 ? 8.548 -0.946 -19.560 1.00 71.38 95 HIS A CA 1
ATOM 750 C C . HIS A 1 95 ? 9.062 0.486 -19.405 1.00 71.38 95 HIS A C 1
ATOM 752 O O . HIS A 1 95 ? 8.294 1.445 -19.364 1.00 71.38 95 HIS A O 1
ATOM 758 N N . PHE A 1 96 ? 10.381 0.617 -19.300 1.00 68.75 96 PHE A N 1
ATOM 759 C CA . PHE A 1 96 ? 11.065 1.904 -19.294 1.00 68.75 96 PHE A CA 1
ATOM 760 C C . PHE A 1 96 ? 11.591 2.181 -20.700 1.00 68.75 96 PHE A C 1
ATOM 762 O O . PHE A 1 96 ? 12.347 1.382 -21.254 1.00 68.75 96 PHE A O 1
ATOM 769 N N . THR A 1 97 ? 11.192 3.299 -21.300 1.00 57.94 97 THR A N 1
ATOM 770 C CA . THR A 1 97 ? 11.833 3.772 -22.533 1.00 57.94 97 THR A CA 1
ATOM 771 C C . THR A 1 97 ? 13.248 4.220 -22.187 1.00 57.94 97 THR A C 1
ATOM 773 O O . THR A 1 97 ? 13.435 4.956 -21.211 1.00 57.94 97 THR A O 1
ATOM 776 N N . ARG A 1 98 ? 14.217 3.728 -22.954 1.00 53.34 98 ARG A N 1
ATOM 777 C CA . ARG A 1 98 ? 15.643 3.982 -22.757 1.00 53.34 98 ARG A CA 1
ATOM 778 C C . ARG A 1 98 ? 16.007 5.437 -23.027 1.00 53.34 98 ARG A C 1
ATOM 780 O O . ARG A 1 98 ? 15.422 6.007 -23.972 1.00 53.34 98 ARG A O 1
#

Secondary structure (DSSP, 8-state):
--SHHHHHHHHHHHHHHHHHHHHHHHHHS-------HHHHHHHHHHHHHHHHHHHHHHHHHHHTTSS-HHHHHHHHHHHHHHHHHHHHHHTT-S----

Foldseek 3Di:
DPDVVVVVVVVVVVVVVVVVVVVVVVVVDPPDDLAALVNQLVVLVVQLVVLVVVLVVVVVCVVVVNDPVVVNVVSVVSNVVSVVSNVCSVVVNDDHRD

Radius of gyration: 19.64 Å; chains: 1; bounding box: 61×22×42 Å

Organism: NCBI:txid278948

pLDDT: mean 78.91, std 17.65, range [44.91, 98.31]

Sequence (98 aa):
MNSLFRCFLSIIITTTITTTIIITIHLIIPTNRSCSRRLASFEARRVLESARANTIAISEAVLKRQLPITDYYRAYWLEVAAETAFIAIQRGLGHFTR